Protein AF-A0A6I3KGG5-F1 (afdb_monomer_lite)

pLDDT: mean 84.7, std 6.43, range [49.69, 90.5]

Foldseek 3Di:
DDPVVVLCVVFQCQQWDADPVRWIWGRLPGDPDWIFTDPPVCVVVLSVLSSVLSVCLVVLCCCLVPVVQVVVCVVVVHHDPPVVSVVSVVVSVVVSVVVSVVSSVVSRPPTHTDDDDD

Radius of gyration: 18.19 Å; chains: 1; bounding box: 41×32×57 Å

Sequence (118 aa):
MSVTSIFDALFVNQLFRTNARGETVFYPNGAGARGYLVPAAREASVRSGVRRLALIALVGAIVLAVVLPRTLEAWMGMTIPLGWFIAYALIAFLIAFGAIIYALSRLTEGLAPAPARD

Secondary structure (DSSP, 8-state):
--HHHHHIIIIIGGGEEE-TTS-EEE-TT-TTS--EE--HHHHHHHHHHHHHHHHHHHHHHHIIIIIHHHHHHHHHTSPPPHHHHHHHHHHHHHHHHHHHHHHHHHHHTTPPBPPP--

Structure (mmCIF, N/CA/C/O backbone):
data_AF-A0A6I3KGG5-F1
#
_entry.id   AF-A0A6I3KGG5-F1
#
loop_
_atom_site.group_PDB
_atom_site.id
_atom_site.type_symbol
_atom_site.label_atom_id
_atom_site.label_alt_id
_atom_site.label_comp_id
_atom_site.label_asym_id
_atom_site.label_entity_id
_atom_site.label_seq_id
_atom_site.pdbx_PDB_ins_code
_atom_site.Cartn_x
_atom_site.Cartn_y
_atom_site.Cartn_z
_atom_site.occupancy
_atom_site.B_iso_or_equiv
_atom_site.auth_seq_id
_atom_site.auth_comp_id
_atom_site.auth_asym_id
_atom_site.auth_atom_id
_atom_site.pdbx_PDB_model_num
ATOM 1 N N . MET A 1 1 ? -2.936 -24.293 4.031 1.00 54.69 1 MET A N 1
ATOM 2 C CA . MET A 1 1 ? -2.749 -22.840 4.246 1.00 54.69 1 MET A CA 1
ATOM 3 C C . MET A 1 1 ? -2.831 -22.168 2.879 1.00 54.69 1 MET A C 1
ATOM 5 O O . MET A 1 1 ? -2.105 -22.590 1.992 1.00 54.69 1 MET A O 1
ATOM 9 N N . SER A 1 2 ? -3.770 -21.244 2.654 1.00 79.94 2 SER A N 1
ATOM 10 C CA . SER A 1 2 ? -3.978 -20.621 1.330 1.00 79.94 2 SER A CA 1
ATOM 11 C C . SER A 1 2 ? -3.031 -19.431 1.127 1.00 79.94 2 SER A C 1
ATOM 13 O O . SER A 1 2 ? -2.735 -18.727 2.093 1.00 79.94 2 SER A O 1
ATOM 15 N N . VAL A 1 3 ? -2.610 -19.141 -0.109 1.00 75.38 3 VAL A N 1
ATOM 16 C CA . VAL A 1 3 ? -1.786 -17.959 -0.454 1.00 75.38 3 VAL A CA 1
ATOM 17 C C . VAL A 1 3 ? -2.405 -16.661 0.081 1.00 75.38 3 VAL A C 1
ATOM 19 O O . VAL A 1 3 ? -1.708 -15.815 0.637 1.00 75.38 3 VAL A O 1
ATOM 22 N N . THR A 1 4 ? -3.733 -16.545 0.023 1.00 78.94 4 THR A N 1
ATOM 23 C CA . THR A 1 4 ? -4.488 -15.419 0.594 1.00 78.94 4 THR A CA 1
ATOM 24 C C . THR A 1 4 ? -4.315 -15.283 2.106 1.00 78.94 4 THR A C 1
ATOM 26 O O . THR A 1 4 ? -4.189 -14.167 2.595 1.00 78.94 4 THR A O 1
ATOM 29 N N . SER A 1 5 ? -4.242 -16.392 2.849 1.00 79.56 5 SER A N 1
ATOM 30 C CA . SER A 1 5 ? -4.062 -16.350 4.310 1.00 79.56 5 SER A CA 1
ATOM 31 C C . SER A 1 5 ? -2.671 -15.865 4.726 1.00 79.56 5 SER A C 1
ATOM 33 O O . SER A 1 5 ? -2.545 -15.153 5.718 1.00 79.56 5 SER A O 1
ATOM 35 N N . ILE A 1 6 ? -1.639 -16.194 3.941 1.00 83.31 6 ILE A N 1
ATOM 36 C CA . ILE A 1 6 ? -0.269 -15.713 4.168 1.00 83.31 6 ILE A CA 1
ATOM 37 C C . ILE A 1 6 ? -0.186 -14.223 3.839 1.00 83.31 6 ILE A C 1
ATOM 39 O O . ILE A 1 6 ? 0.339 -13.447 4.631 1.00 83.31 6 ILE A O 1
ATOM 43 N N . PHE A 1 7 ? -0.756 -13.806 2.705 1.00 84.62 7 PHE A N 1
ATOM 44 C CA . PHE A 1 7 ? -0.809 -12.397 2.321 1.00 84.62 7 PHE A CA 1
ATOM 45 C C . PHE A 1 7 ? -1.524 -11.545 3.375 1.00 84.62 7 PHE A C 1
ATOM 47 O O . PHE A 1 7 ? -1.010 -10.514 3.802 1.00 84.62 7 PHE A O 1
ATOM 54 N N . ASP A 1 8 ? -2.686 -11.999 3.844 1.00 84.31 8 ASP A N 1
ATOM 55 C CA . ASP A 1 8 ? -3.417 -11.301 4.895 1.00 84.31 8 ASP A CA 1
ATOM 56 C C . ASP A 1 8 ? -2.606 -11.212 6.181 1.00 84.31 8 ASP A C 1
ATOM 58 O O . ASP A 1 8 ? -2.564 -10.147 6.788 1.00 84.31 8 ASP A O 1
ATOM 62 N N . ALA A 1 9 ? -1.935 -12.292 6.584 1.00 83.19 9 ALA A N 1
ATOM 63 C CA . ALA A 1 9 ? -1.079 -12.286 7.763 1.00 83.19 9 ALA A CA 1
ATOM 64 C C . ALA A 1 9 ? 0.061 -11.261 7.641 1.00 83.19 9 ALA A C 1
ATOM 66 O O . ALA A 1 9 ? 0.290 -10.494 8.575 1.00 83.19 9 ALA A O 1
ATOM 67 N N . LEU A 1 10 ? 0.726 -11.220 6.484 1.00 83.69 10 LEU A N 1
ATOM 68 C CA . LEU A 1 10 ? 1.910 -10.394 6.252 1.00 83.69 10 LEU A CA 1
ATOM 69 C C . LEU A 1 10 ? 1.608 -8.924 5.981 1.00 83.69 10 LEU A C 1
ATOM 71 O O . LEU A 1 10 ? 2.444 -8.095 6.301 1.00 83.69 10 LEU A O 1
ATOM 75 N N . PHE A 1 11 ? 0.467 -8.589 5.376 1.00 81.88 11 PHE A N 1
ATOM 76 C CA . PHE A 1 11 ? 0.207 -7.221 4.908 1.00 81.88 11 PHE A CA 1
ATOM 77 C C . PHE A 1 11 ? -0.990 -6.558 5.578 1.00 81.88 11 PHE A C 1
ATOM 79 O O . PHE A 1 11 ? -0.963 -5.349 5.803 1.00 81.88 11 PHE A O 1
ATOM 86 N N . VAL A 1 12 ? -2.026 -7.326 5.921 1.00 85.25 12 VAL A N 1
ATOM 87 C CA . VAL A 1 12 ? -3.295 -6.784 6.423 1.00 85.25 12 VAL A CA 1
ATOM 88 C C . VAL A 1 12 ? -3.350 -6.888 7.943 1.00 85.25 12 VAL A C 1
ATOM 90 O O . VAL A 1 12 ? -3.421 -5.873 8.627 1.00 85.25 12 VAL A O 1
ATOM 93 N N . ASN A 1 13 ? -3.266 -8.101 8.488 1.00 86.94 13 ASN A N 1
ATOM 94 C CA . ASN A 1 13 ? -3.474 -8.399 9.904 1.00 86.94 13 ASN A CA 1
ATOM 95 C C . ASN A 1 13 ? -2.457 -7.716 10.818 1.00 86.94 13 ASN A C 1
ATOM 97 O O . ASN A 1 13 ? -2.815 -7.353 11.928 1.00 86.94 13 ASN A O 1
ATOM 101 N N . GLN A 1 14 ? -1.235 -7.463 10.350 1.00 85.88 14 GLN A N 1
ATOM 102 C CA . GLN A 1 14 ? -0.233 -6.705 11.107 1.00 85.88 14 GLN A CA 1
ATOM 103 C C . GLN A 1 14 ? -0.663 -5.264 11.446 1.00 85.88 14 GLN A C 1
ATOM 105 O O . GLN A 1 14 ? -0.175 -4.690 12.421 1.00 85.88 14 GLN A O 1
ATOM 110 N N . LEU A 1 15 ? -1.578 -4.683 10.657 1.00 86.50 15 LEU A N 1
ATOM 111 C CA . LEU A 1 15 ? -2.099 -3.330 10.865 1.00 86.50 15 LEU A CA 1
ATOM 112 C C . LEU A 1 15 ? -3.296 -3.304 11.818 1.00 86.50 15 LEU A C 1
ATOM 114 O O . LEU A 1 15 ? -3.707 -2.225 12.237 1.00 86.50 15 LEU A O 1
ATOM 118 N N . PHE A 1 16 ? -3.858 -4.461 12.173 1.00 89.44 16 PHE A N 1
ATOM 119 C CA . PHE A 1 16 ? -4.976 -4.564 13.102 1.00 89.44 16 PHE A CA 1
ATOM 120 C C . PHE A 1 16 ? -4.506 -5.203 14.405 1.00 89.44 16 PHE A C 1
ATOM 122 O O . PHE A 1 16 ? -3.826 -6.226 14.409 1.00 89.44 16 PHE A O 1
ATOM 129 N N . ARG A 1 17 ? -4.890 -4.619 15.535 1.00 87.56 17 ARG A N 1
ATOM 130 C CA . ARG A 1 17 ? -4.700 -5.228 16.853 1.00 87.56 17 ARG A CA 1
ATOM 131 C C . ARG A 1 17 ? -5.976 -5.126 17.654 1.00 87.56 17 ARG A C 1
ATOM 133 O O . ARG A 1 17 ? -6.759 -4.210 17.450 1.00 87.56 17 ARG A O 1
ATOM 140 N N . THR A 1 18 ? -6.141 -6.027 18.602 1.00 87.19 18 THR A N 1
ATOM 141 C CA . THR A 1 18 ? -7.223 -5.944 19.577 1.00 87.19 18 THR A CA 1
ATOM 142 C C . THR A 1 18 ? -6.701 -5.238 20.825 1.00 87.19 18 THR A C 1
ATOM 144 O O . THR A 1 18 ? -5.596 -5.540 21.285 1.00 87.19 18 THR A O 1
ATOM 147 N N . ASN A 1 19 ? -7.446 -4.265 21.348 1.00 84.44 19 ASN A N 1
ATOM 148 C CA . ASN A 1 19 ? -7.107 -3.608 22.611 1.00 84.44 19 ASN A CA 1
ATOM 149 C C . ASN A 1 19 ? -7.553 -4.454 23.824 1.00 84.44 19 ASN A C 1
ATOM 151 O O . ASN A 1 19 ? -8.218 -5.478 23.679 1.00 84.44 19 ASN A O 1
ATOM 155 N N . ALA A 1 20 ? -7.219 -4.006 25.038 1.00 83.12 20 ALA A N 1
ATOM 156 C CA . ALA A 1 20 ? -7.600 -4.688 26.281 1.00 83.12 20 ALA A CA 1
ATOM 157 C C . ALA A 1 20 ? -9.125 -4.773 26.511 1.00 83.12 20 ALA A C 1
ATOM 159 O O . ALA A 1 20 ? -9.580 -5.584 27.311 1.00 83.12 20 ALA A O 1
ATOM 160 N N . ARG A 1 21 ? -9.916 -3.954 25.807 1.00 81.62 21 ARG A N 1
ATOM 161 C CA . ARG A 1 21 ? -11.386 -3.944 25.857 1.00 81.62 21 ARG A CA 1
ATOM 162 C C . ARG A 1 21 ? -12.023 -4.856 24.801 1.00 81.62 21 ARG A C 1
ATOM 164 O O . ARG A 1 21 ? -13.243 -4.906 24.709 1.00 81.62 21 ARG A O 1
ATOM 171 N N . GLY A 1 22 ? -11.219 -5.570 24.010 1.00 83.50 22 GLY A N 1
ATOM 172 C CA . GLY A 1 22 ? -11.705 -6.437 22.935 1.00 83.50 22 GLY A CA 1
ATOM 173 C C . GLY A 1 22 ? -12.043 -5.706 21.630 1.00 83.50 22 GLY A C 1
ATOM 174 O O . GLY A 1 22 ? -12.597 -6.319 20.724 1.00 83.50 22 GLY A O 1
ATOM 175 N N . GLU A 1 23 ? -11.714 -4.419 21.501 1.00 87.25 23 GLU A N 1
ATOM 176 C CA . GLU A 1 23 ? -12.029 -3.607 20.321 1.00 87.25 23 GLU A CA 1
ATOM 177 C C . GLU A 1 23 ? -10.899 -3.666 19.283 1.00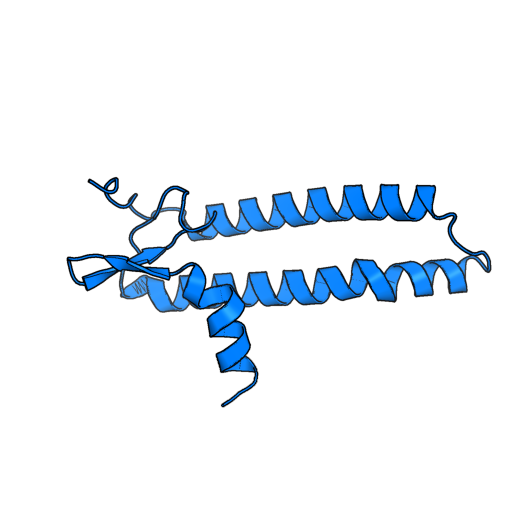 87.25 23 GLU A C 1
ATOM 179 O O . GLU A 1 23 ? -9.710 -3.646 19.623 1.00 87.25 23 GLU A O 1
ATOM 184 N N . THR A 1 24 ? -11.271 -3.687 18.002 1.00 89.94 24 THR A N 1
ATOM 185 C CA . THR A 1 24 ? -10.329 -3.666 16.878 1.00 89.94 24 THR A CA 1
ATOM 186 C C . THR A 1 24 ? -9.744 -2.263 16.682 1.00 89.94 24 THR A C 1
ATOM 188 O O . THR A 1 24 ? -10.459 -1.294 16.424 1.00 89.94 24 THR A O 1
ATOM 191 N N . VAL A 1 25 ? -8.418 -2.160 16.738 1.00 89.44 25 VAL A N 1
ATOM 192 C CA . VAL A 1 25 ? -7.634 -0.951 16.476 1.00 89.44 25 VAL A CA 1
ATOM 193 C C . VAL A 1 25 ? -6.856 -1.120 15.177 1.00 89.44 25 VAL A C 1
ATOM 195 O O . VAL A 1 25 ? -6.088 -2.069 15.021 1.00 89.44 25 VAL A O 1
ATOM 198 N N . PHE A 1 26 ? -7.023 -0.177 14.258 1.00 90.06 26 PHE A N 1
ATOM 199 C CA . PHE A 1 26 ? -6.298 -0.099 12.996 1.00 90.06 26 PHE A CA 1
ATOM 200 C C . PHE A 1 26 ? -5.168 0.932 13.066 1.00 90.06 26 PHE A C 1
ATOM 202 O O . PHE A 1 26 ? -5.384 2.080 13.449 1.00 90.06 26 PHE A O 1
ATOM 209 N N . TYR A 1 27 ? -3.967 0.526 12.666 1.00 89.25 27 TYR A N 1
ATOM 210 C CA . TYR A 1 27 ? -2.749 1.331 12.652 1.00 89.25 27 TYR A CA 1
ATOM 211 C C . TYR A 1 27 ? -2.291 1.560 11.203 1.00 89.25 27 TYR A C 1
ATOM 213 O O . TYR A 1 27 ? -1.441 0.813 10.713 1.00 89.25 27 TYR A O 1
ATOM 221 N N . PRO A 1 28 ? -2.823 2.574 10.494 1.00 83.75 28 PRO A N 1
ATOM 222 C CA . PRO A 1 28 ? -2.543 2.787 9.068 1.00 83.75 28 PRO A CA 1
ATOM 223 C C . PRO A 1 28 ? -1.054 2.999 8.773 1.00 83.75 28 PRO A C 1
ATOM 225 O O . PRO A 1 28 ? -0.554 2.524 7.762 1.00 83.75 28 PRO A O 1
ATOM 228 N N . ASN A 1 29 ? -0.336 3.663 9.682 1.00 82.94 29 ASN A N 1
ATOM 229 C CA . ASN A 1 29 ? 1.079 4.009 9.522 1.00 82.94 29 ASN A CA 1
ATOM 230 C C . ASN A 1 29 ? 2.002 3.113 10.374 1.00 82.94 29 ASN A C 1
ATOM 232 O O . ASN A 1 29 ? 3.118 3.503 10.711 1.00 82.94 29 ASN A O 1
ATOM 236 N N . GLY A 1 30 ? 1.531 1.922 10.758 1.00 78.12 30 GLY A N 1
ATOM 237 C CA . GLY A 1 30 ? 2.291 0.958 11.555 1.00 78.12 30 GLY A CA 1
ATOM 238 C C . GLY A 1 30 ? 2.128 1.106 13.073 1.00 78.12 30 GLY A C 1
ATOM 239 O O . GLY A 1 30 ? 1.546 2.058 13.587 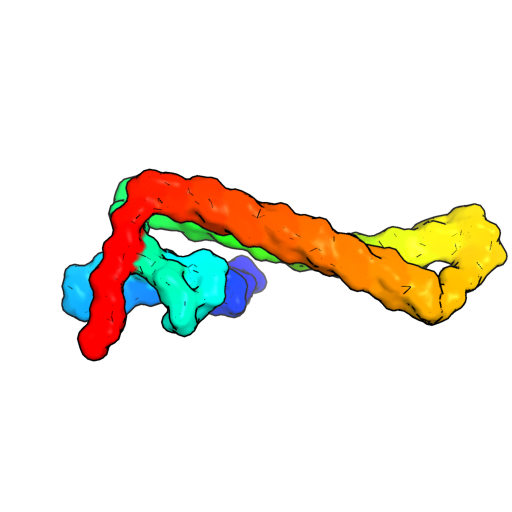1.00 78.12 30 GLY A O 1
ATOM 240 N N . ALA A 1 31 ? 2.649 0.122 13.812 1.00 69.06 31 ALA A N 1
ATOM 241 C CA . ALA A 1 31 ? 2.346 -0.098 15.233 1.00 69.06 31 ALA A CA 1
ATOM 242 C C . ALA A 1 31 ? 2.842 0.990 16.209 1.00 69.06 31 ALA A C 1
ATOM 244 O O . ALA A 1 31 ? 2.429 0.983 17.373 1.00 69.06 31 ALA A O 1
ATOM 245 N N . GLY A 1 32 ? 3.741 1.872 15.759 1.00 69.06 32 GLY A N 1
ATOM 246 C CA . GLY A 1 32 ? 4.228 3.035 16.513 1.00 69.06 32 GLY A CA 1
ATOM 247 C C . GLY A 1 32 ? 3.475 4.333 16.206 1.00 69.06 32 GLY A C 1
ATOM 248 O O . GLY A 1 32 ? 3.732 5.349 16.842 1.00 69.06 32 GLY A O 1
ATOM 249 N N . ALA A 1 33 ? 2.560 4.316 15.237 1.00 77.00 33 ALA A N 1
ATOM 250 C CA . ALA A 1 33 ? 1.784 5.481 14.842 1.00 77.00 33 ALA A CA 1
ATOM 251 C C . ALA A 1 33 ? 0.409 5.520 15.529 1.00 77.00 33 ALA A C 1
ATOM 253 O O . ALA A 1 33 ? 0.022 4.617 16.274 1.00 77.00 33 ALA A O 1
ATOM 254 N N . ARG A 1 34 ? -0.353 6.585 15.258 1.00 82.94 34 ARG A N 1
ATOM 255 C CA . ARG A 1 34 ? -1.713 6.761 15.777 1.00 82.94 34 ARG A CA 1
ATOM 256 C C . ARG A 1 34 ? -2.621 5.616 15.314 1.00 82.94 34 ARG A C 1
ATOM 258 O O . ARG A 1 34 ? -2.748 5.367 14.116 1.00 82.94 34 ARG A O 1
ATOM 265 N N . GLY A 1 35 ? -3.244 4.941 16.277 1.00 86.38 35 GLY A N 1
ATOM 266 C CA . GLY A 1 35 ? -4.270 3.931 16.032 1.00 86.38 35 GLY A CA 1
ATOM 267 C C . GLY A 1 35 ? -5.665 4.548 15.948 1.00 86.38 35 GLY A C 1
ATOM 268 O O . GLY A 1 35 ? -5.925 5.605 16.528 1.00 86.38 35 GLY A O 1
ATOM 269 N N . TYR A 1 36 ? -6.568 3.865 15.257 1.00 88.25 36 TYR A N 1
ATOM 270 C CA . TYR A 1 36 ? -7.963 4.253 15.077 1.00 88.25 36 TYR A CA 1
ATOM 271 C C . TYR A 1 36 ? -8.874 3.094 15.464 1.00 88.25 36 TYR A C 1
ATOM 273 O O . TYR A 1 36 ? -8.636 1.957 15.062 1.00 88.25 36 TYR A O 1
ATOM 281 N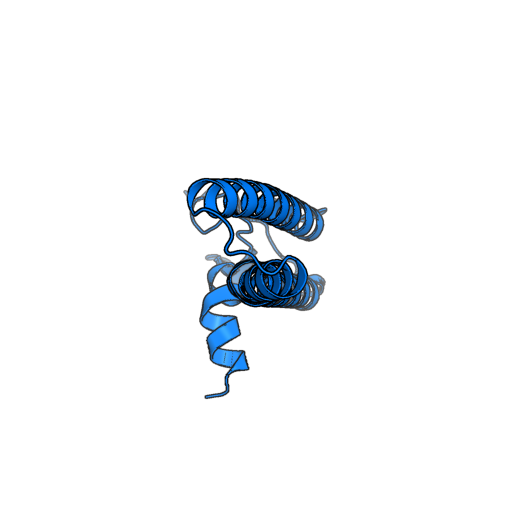 N . LEU A 1 37 ? -9.917 3.374 16.237 1.00 89.88 37 LEU A N 1
ATOM 282 C CA . LEU A 1 37 ? -10.924 2.382 16.594 1.00 89.88 37 LEU A CA 1
ATOM 283 C C . LEU A 1 37 ? -11.784 2.075 15.372 1.00 89.88 37 LEU A C 1
ATOM 285 O O . LEU A 1 37 ? -12.316 2.982 14.729 1.00 89.88 37 LEU A O 1
ATOM 289 N N . VAL A 1 38 ? -11.922 0.790 15.061 1.00 88.75 38 VAL A N 1
ATOM 290 C CA . VAL A 1 38 ? -12.726 0.312 13.940 1.00 88.75 38 VAL A CA 1
ATOM 291 C C . VAL A 1 38 ? -14.015 -0.298 14.489 1.00 88.75 38 VAL A C 1
ATOM 293 O O . VAL A 1 38 ? -13.964 -1.357 15.111 1.00 88.75 38 VAL A O 1
ATOM 296 N N . PRO A 1 39 ? -15.184 0.326 14.254 1.00 87.75 39 PRO A N 1
ATOM 297 C CA . PRO A 1 39 ? -16.463 -0.278 14.609 1.00 87.75 39 PRO A CA 1
ATOM 298 C C . PRO A 1 39 ? -16.653 -1.608 13.875 1.00 87.75 39 PRO A C 1
ATOM 300 O O . PRO A 1 39 ? -16.337 -1.699 12.685 1.00 87.75 39 PRO A O 1
ATOM 303 N N . ALA A 1 40 ? -17.257 -2.602 14.533 1.00 86.31 40 ALA A N 1
ATOM 304 C CA . ALA A 1 40 ? -17.508 -3.924 13.943 1.00 86.31 40 ALA A CA 1
ATOM 305 C C . ALA A 1 40 ? -18.240 -3.844 12.586 1.00 86.31 40 ALA A C 1
ATOM 307 O O . ALA A 1 40 ? -17.908 -4.566 11.649 1.00 86.31 40 ALA A O 1
ATOM 308 N N . ALA A 1 41 ? -19.164 -2.885 12.437 1.00 86.94 41 ALA A N 1
ATOM 309 C CA . ALA A 1 41 ? -19.888 -2.633 11.188 1.00 86.94 41 ALA A CA 1
ATOM 310 C C . ALA A 1 41 ? -18.987 -2.201 10.011 1.00 86.94 41 ALA A C 1
ATOM 312 O O . ALA A 1 41 ? -19.337 -2.427 8.855 1.00 86.94 41 ALA A O 1
ATOM 313 N N . ARG A 1 42 ? -17.829 -1.577 10.277 1.00 85.69 42 ARG A N 1
ATOM 314 C CA . ARG A 1 42 ? -16.881 -1.114 9.246 1.00 85.69 42 ARG A CA 1
ATOM 315 C C . ARG A 1 42 ? -15.663 -2.022 9.090 1.00 85.69 42 ARG A C 1
ATOM 317 O O . ARG A 1 42 ? -14.950 -1.876 8.099 1.00 85.69 42 ARG A O 1
ATOM 324 N N . GLU A 1 43 ? -15.426 -2.967 10.000 1.00 87.38 43 GLU A N 1
ATOM 325 C CA . GLU A 1 43 ? -14.196 -3.769 10.022 1.00 87.38 43 GLU A CA 1
ATOM 326 C C . GLU A 1 43 ? -13.934 -4.504 8.703 1.00 87.38 43 GLU A C 1
ATOM 328 O O . GLU A 1 43 ? -12.849 -4.378 8.128 1.00 87.38 43 GLU A O 1
ATOM 333 N N . ALA A 1 44 ? -14.939 -5.200 8.166 1.00 87.25 44 ALA A N 1
ATOM 334 C CA . ALA A 1 44 ? -14.810 -5.913 6.896 1.00 87.25 44 ALA A CA 1
ATOM 335 C C . ALA A 1 44 ? -14.479 -4.967 5.725 1.00 87.25 44 ALA A C 1
ATOM 337 O O . ALA A 1 44 ? -13.655 -5.298 4.869 1.00 87.25 44 ALA A O 1
ATOM 338 N N . SER A 1 45 ? -15.072 -3.768 5.709 1.00 87.94 45 SER A N 1
ATOM 339 C CA . SER A 1 45 ? -14.813 -2.756 4.680 1.00 87.94 45 SER A CA 1
ATOM 340 C C . SER A 1 45 ? -13.389 -2.213 4.768 1.00 87.94 45 SER A C 1
ATOM 342 O O . SER A 1 45 ? -12.717 -2.104 3.743 1.00 87.94 45 SER A O 1
ATOM 344 N N . VAL A 1 46 ? -12.913 -1.886 5.974 1.00 87.44 46 VAL A N 1
ATOM 345 C CA . VAL A 1 46 ? -11.555 -1.359 6.178 1.00 87.44 46 VAL A CA 1
ATOM 346 C C . VAL A 1 46 ? -10.524 -2.429 5.819 1.00 87.44 46 VAL A C 1
ATOM 348 O O . VAL A 1 46 ? -9.616 -2.157 5.037 1.00 87.44 46 VAL A O 1
ATOM 351 N N . ARG A 1 47 ? -10.702 -3.676 6.278 1.00 89.12 47 ARG A N 1
ATOM 352 C CA . ARG A 1 47 ? -9.821 -4.804 5.922 1.00 89.12 47 ARG A CA 1
ATOM 353 C C . ARG A 1 47 ? -9.787 -5.074 4.417 1.00 89.12 47 ARG A C 1
ATOM 355 O O . ARG A 1 47 ? -8.709 -5.255 3.856 1.00 89.12 47 ARG A O 1
ATOM 362 N N . SER A 1 48 ? -10.942 -5.070 3.750 1.00 88.44 48 SER A N 1
ATOM 363 C CA . SER A 1 48 ? -11.029 -5.240 2.292 1.00 88.44 48 SER A CA 1
ATOM 364 C C . SER A 1 48 ? -10.323 -4.105 1.542 1.00 88.44 48 SER A C 1
ATOM 366 O O . SER A 1 48 ? -9.578 -4.359 0.594 1.00 88.44 48 SER A O 1
ATOM 368 N N . GLY A 1 49 ? -10.488 -2.861 2.005 1.00 88.06 49 GLY A N 1
ATOM 369 C CA . GLY A 1 49 ? -9.787 -1.692 1.472 1.00 88.06 49 GLY A CA 1
ATOM 370 C C . GLY A 1 49 ? -8.269 -1.817 1.597 1.00 88.06 49 GLY A C 1
ATOM 371 O O . GLY A 1 49 ? -7.560 -1.674 0.603 1.00 88.06 49 GLY A O 1
ATOM 372 N N . VAL A 1 50 ? -7.775 -2.181 2.784 1.00 89.50 50 VAL A N 1
ATOM 373 C CA . VAL A 1 50 ? -6.345 -2.430 3.032 1.00 89.50 50 VAL A CA 1
ATOM 374 C C . VAL A 1 50 ? -5.821 -3.563 2.146 1.00 89.50 50 VAL A C 1
ATOM 376 O O . VAL A 1 50 ? -4.767 -3.416 1.532 1.00 89.50 50 VAL A O 1
ATOM 379 N N . ARG A 1 51 ? -6.567 -4.668 2.006 1.00 89.88 51 ARG A N 1
ATOM 380 C CA . ARG A 1 51 ? -6.175 -5.786 1.132 1.00 89.88 51 ARG A CA 1
ATOM 381 C C . ARG A 1 51 ? -6.044 -5.341 -0.325 1.00 89.88 51 ARG A C 1
ATOM 383 O O . ARG A 1 51 ? -5.060 -5.677 -0.977 1.00 89.88 51 ARG A O 1
ATOM 390 N N . ARG A 1 52 ? -7.014 -4.576 -0.838 1.00 88.75 52 ARG A N 1
ATOM 391 C CA . ARG A 1 52 ? -6.961 -4.025 -2.203 1.00 88.75 52 ARG A CA 1
ATOM 392 C C . ARG A 1 52 ? -5.755 -3.111 -2.385 1.00 88.75 52 ARG A C 1
ATOM 394 O O . ARG A 1 52 ? -5.058 -3.252 -3.382 1.00 88.75 52 ARG A O 1
ATOM 401 N N . LEU A 1 53 ? -5.481 -2.229 -1.423 1.00 88.94 53 LEU A N 1
ATOM 402 C CA . LEU A 1 53 ? -4.313 -1.349 -1.472 1.00 88.94 53 LEU A CA 1
ATOM 403 C C . LEU A 1 53 ? -3.005 -2.134 -1.488 1.00 88.94 53 LEU A C 1
ATOM 405 O O . LEU A 1 53 ? -2.151 -1.857 -2.321 1.00 88.94 53 LEU A O 1
ATOM 409 N N . ALA A 1 54 ? -2.869 -3.144 -0.631 1.00 87.50 54 ALA A N 1
ATOM 410 C CA . ALA A 1 54 ? -1.681 -3.985 -0.594 1.00 87.50 54 ALA A CA 1
ATOM 411 C C . ALA A 1 54 ? -1.483 -4.762 -1.910 1.00 87.50 54 ALA A C 1
ATOM 413 O O . ALA A 1 54 ? -0.362 -4.856 -2.403 1.00 87.50 54 ALA A O 1
ATOM 414 N N . LEU A 1 55 ? -2.561 -5.272 -2.519 1.00 88.75 55 LEU A N 1
ATOM 415 C CA . LEU A 1 55 ? -2.493 -5.943 -3.823 1.00 88.75 55 LEU A CA 1
ATOM 416 C C . LEU A 1 55 ? -2.098 -4.976 -4.944 1.00 88.75 55 LEU A C 1
ATOM 418 O O . LEU A 1 55 ? -1.224 -5.301 -5.742 1.00 88.75 55 LEU A O 1
ATOM 422 N N . ILE A 1 56 ? -2.703 -3.787 -4.990 1.00 88.88 56 ILE A N 1
ATOM 423 C CA . ILE A 1 56 ? -2.367 -2.754 -5.980 1.00 88.88 56 ILE A CA 1
ATOM 424 C C . ILE A 1 56 ? -0.913 -2.312 -5.813 1.00 88.88 56 ILE A C 1
ATOM 426 O O . ILE A 1 56 ? -0.204 -2.196 -6.806 1.00 88.88 56 ILE A O 1
ATOM 430 N N . ALA A 1 57 ? -0.451 -2.113 -4.578 1.00 86.75 57 ALA A N 1
ATOM 431 C CA . ALA A 1 57 ? 0.930 -1.745 -4.294 1.00 86.75 57 ALA A CA 1
ATOM 432 C C . ALA A 1 57 ? 1.910 -2.844 -4.731 1.00 86.75 57 ALA A C 1
ATOM 434 O O . ALA A 1 57 ? 2.915 -2.542 -5.368 1.00 86.75 57 ALA A O 1
ATOM 435 N N . LEU A 1 58 ? 1.599 -4.115 -4.453 1.00 88.50 58 LEU A N 1
ATOM 436 C CA . LEU A 1 58 ? 2.424 -5.250 -4.869 1.00 88.50 58 LEU A CA 1
ATOM 437 C C . LEU A 1 58 ? 2.507 -5.361 -6.397 1.00 88.50 58 LEU A C 1
ATOM 439 O O . LEU A 1 58 ? 3.600 -5.450 -6.953 1.00 88.50 58 LEU A O 1
ATOM 443 N N . VAL A 1 59 ? 1.360 -5.326 -7.080 1.00 89.12 59 VAL A N 1
ATOM 444 C CA . VAL A 1 59 ? 1.306 -5.373 -8.548 1.00 89.12 59 VAL A CA 1
ATOM 445 C C . VAL A 1 59 ? 2.019 -4.161 -9.145 1.00 89.12 59 VAL A C 1
ATOM 447 O O . VAL A 1 59 ? 2.838 -4.317 -10.047 1.00 89.12 59 VAL A O 1
ATOM 450 N N . GLY A 1 60 ? 1.769 -2.965 -8.609 1.00 86.94 60 GLY A N 1
ATOM 451 C CA . GLY A 1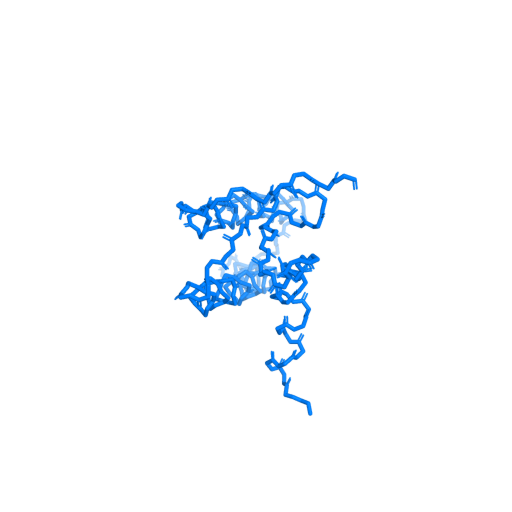 60 ? 2.414 -1.727 -9.034 1.00 86.94 60 GLY A CA 1
ATOM 452 C C . GLY A 1 60 ? 3.933 -1.780 -8.887 1.00 86.94 60 GLY A C 1
ATOM 453 O O . GLY A 1 60 ? 4.642 -1.405 -9.816 1.00 86.94 60 GLY A O 1
ATOM 454 N N . ALA A 1 61 ? 4.441 -2.318 -7.776 1.00 86.12 61 ALA A N 1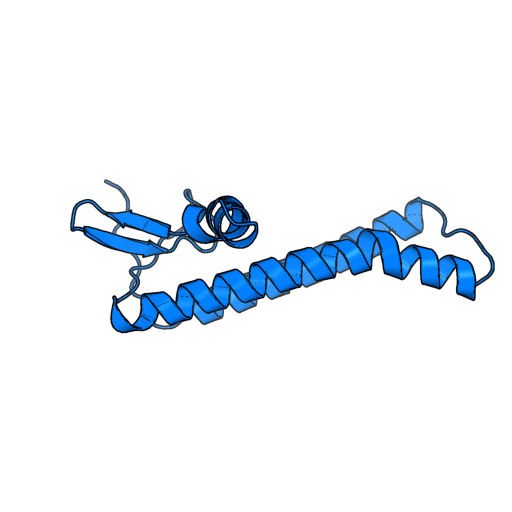
ATOM 455 C CA . ALA A 1 61 ? 5.874 -2.495 -7.559 1.00 86.12 61 ALA A CA 1
ATOM 456 C C . ALA A 1 61 ? 6.501 -3.438 -8.597 1.00 86.12 61 ALA A C 1
ATOM 458 O O . ALA A 1 61 ? 7.543 -3.113 -9.159 1.00 86.12 61 ALA A O 1
ATOM 459 N N . ILE A 1 62 ? 5.855 -4.568 -8.906 1.00 87.38 62 ILE A N 1
ATOM 460 C CA . ILE A 1 62 ? 6.338 -5.510 -9.932 1.00 87.38 62 ILE A CA 1
ATOM 461 C C . ILE A 1 62 ? 6.342 -4.850 -11.315 1.00 87.38 62 ILE A C 1
ATOM 463 O O . ILE A 1 62 ? 7.322 -4.956 -12.057 1.00 87.38 62 ILE A O 1
ATOM 467 N N . VAL A 1 63 ? 5.260 -4.147 -11.662 1.00 88.00 63 VAL A N 1
ATOM 468 C CA . VAL A 1 63 ? 5.146 -3.449 -12.946 1.00 88.00 63 VAL A CA 1
ATOM 469 C C . VAL A 1 63 ? 6.238 -2.391 -13.079 1.00 88.00 63 VAL A C 1
ATOM 471 O O . VAL A 1 63 ? 6.920 -2.361 -14.098 1.00 88.00 63 VAL A O 1
ATOM 474 N N . LEU A 1 64 ? 6.458 -1.570 -12.054 1.00 85.00 64 LEU A N 1
ATOM 475 C CA . LEU A 1 64 ? 7.457 -0.500 -12.082 1.00 85.00 64 LEU A CA 1
ATOM 476 C C . LEU A 1 64 ? 8.900 -1.016 -12.058 1.00 85.00 64 LEU A C 1
ATOM 478 O O . LEU A 1 64 ? 9.754 -0.441 -12.725 1.00 85.00 64 LEU A O 1
ATOM 482 N N . ALA A 1 65 ? 9.185 -2.080 -11.306 1.00 82.88 65 ALA A N 1
ATOM 483 C CA . ALA A 1 65 ? 10.547 -2.585 -11.142 1.00 82.88 65 ALA A CA 1
ATOM 484 C C . ALA A 1 65 ? 10.996 -3.514 -12.278 1.00 82.88 65 ALA A C 1
ATOM 486 O O . ALA A 1 65 ? 12.191 -3.606 -12.548 1.00 82.88 65 ALA A O 1
ATOM 487 N N . VAL A 1 66 ? 10.063 -4.223 -12.925 1.00 85.25 66 VAL A N 1
ATOM 488 C CA . VAL A 1 66 ? 10.398 -5.289 -13.884 1.00 85.25 66 VAL A CA 1
ATOM 489 C C . VAL A 1 66 ? 9.785 -5.040 -15.251 1.00 85.25 66 VAL A C 1
ATOM 491 O O . VAL A 1 66 ? 10.505 -5.029 -16.247 1.00 85.25 66 VAL A O 1
ATOM 494 N N . VAL A 1 67 ? 8.467 -4.849 -15.318 1.00 86.50 67 VAL A N 1
ATOM 495 C CA . VAL A 1 67 ? 7.754 -4.810 -16.604 1.00 86.50 67 VAL A CA 1
ATOM 496 C C . VAL A 1 67 ? 8.084 -3.529 -17.363 1.00 86.50 67 VAL A C 1
ATOM 498 O O . VAL A 1 67 ? 8.585 -3.596 -18.481 1.00 86.50 67 VAL A O 1
ATOM 501 N N . LEU A 1 68 ? 7.860 -2.375 -16.734 1.00 85.62 68 LEU A N 1
ATOM 502 C CA . LEU A 1 68 ? 8.011 -1.062 -17.349 1.00 85.62 68 LEU A CA 1
ATOM 503 C C . LEU A 1 68 ? 9.441 -0.805 -17.865 1.00 85.62 68 LEU A C 1
ATOM 505 O O . LEU A 1 68 ? 9.570 -0.433 -19.034 1.00 85.62 68 LEU A O 1
ATOM 509 N N . PRO A 1 69 ? 10.515 -1.065 -17.090 1.00 83.88 69 PRO A N 1
ATOM 510 C CA . PRO A 1 69 ? 11.884 -0.864 -17.563 1.00 83.88 69 PRO A CA 1
ATOM 511 C C . PRO A 1 69 ? 12.199 -1.748 -18.769 1.00 83.88 69 PRO A C 1
ATOM 513 O O . PRO A 1 69 ? 12.668 -1.247 -19.784 1.00 83.88 69 PRO A O 1
ATOM 516 N N . ARG A 1 70 ? 11.845 -3.041 -18.711 1.00 85.31 70 ARG A N 1
ATOM 517 C CA . ARG A 1 70 ? 12.083 -3.987 -19.813 1.00 85.31 70 ARG A CA 1
ATOM 518 C C . ARG A 1 70 ? 11.329 -3.594 -21.079 1.00 85.31 70 ARG A C 1
ATOM 520 O O . ARG A 1 70 ? 11.881 -3.700 -22.170 1.00 85.31 70 ARG A O 1
ATOM 527 N N . THR A 1 71 ? 10.084 -3.135 -20.950 1.00 86.50 71 THR A N 1
ATOM 528 C CA . THR A 1 71 ? 9.301 -2.673 -22.103 1.00 86.50 71 THR A CA 1
ATOM 529 C C . THR A 1 71 ? 9.861 -1.391 -22.710 1.00 86.50 71 THR A C 1
ATOM 531 O O . THR A 1 71 ? 9.884 -1.271 -23.931 1.00 86.50 71 THR A O 1
ATOM 534 N N . LEU A 1 72 ? 10.346 -0.457 -21.886 1.00 85.50 72 LEU A N 1
ATOM 535 C CA . LEU A 1 72 ? 10.947 0.788 -22.365 1.00 85.50 72 LEU A CA 1
ATOM 536 C C . LEU A 1 72 ? 12.278 0.532 -23.069 1.00 85.50 72 LEU A C 1
ATOM 538 O O . LEU A 1 72 ? 12.488 1.049 -24.160 1.00 85.50 72 LEU A O 1
ATOM 542 N N . GLU A 1 73 ? 13.137 -0.310 -22.497 1.00 87.62 73 GLU A N 1
ATOM 543 C CA . GLU A 1 73 ? 14.401 -0.704 -23.126 1.00 87.62 73 GLU A CA 1
ATOM 544 C C . GLU A 1 73 ? 14.173 -1.401 -24.471 1.00 87.62 73 GLU A C 1
ATOM 546 O O . GLU A 1 73 ? 14.823 -1.067 -25.462 1.00 87.62 73 GLU A O 1
ATOM 551 N N . ALA A 1 74 ? 13.209 -2.327 -24.528 1.00 87.00 74 ALA A N 1
ATOM 552 C CA . ALA A 1 74 ? 12.849 -3.022 -25.761 1.00 87.00 74 ALA A CA 1
ATOM 553 C C . ALA A 1 74 ? 12.283 -2.072 -26.827 1.00 87.00 74 ALA A C 1
ATOM 555 O O . ALA A 1 74 ? 12.581 -2.233 -28.008 1.00 87.00 74 ALA A O 1
ATOM 556 N N . TRP A 1 75 ? 11.484 -1.080 -26.423 1.00 88.19 75 TRP A N 1
ATOM 557 C CA . TRP A 1 75 ? 10.894 -0.103 -27.338 1.00 88.19 75 TRP A CA 1
ATOM 558 C C . TRP A 1 75 ? 11.916 0.918 -27.853 1.00 88.19 75 TRP A C 1
ATOM 560 O O . TRP A 1 75 ? 11.916 1.243 -29.037 1.00 88.19 75 TRP A O 1
ATOM 570 N N . MET A 1 76 ? 12.807 1.402 -26.986 1.00 86.25 76 MET A N 1
ATOM 571 C CA . MET A 1 76 ? 13.833 2.380 -27.359 1.00 86.25 76 MET A CA 1
ATOM 572 C C . MET A 1 76 ? 15.031 1.747 -28.080 1.00 86.25 76 MET A C 1
ATOM 574 O O . MET A 1 76 ? 15.837 2.468 -28.663 1.00 86.25 76 MET A O 1
ATOM 578 N N . GLY A 1 77 ? 15.183 0.420 -28.021 1.00 86.81 77 GLY A N 1
ATOM 579 C CA . GLY A 1 77 ? 16.345 -0.282 -28.572 1.00 86.81 77 GLY A CA 1
ATOM 580 C C . GLY A 1 77 ? 17.657 0.049 -27.849 1.00 86.81 77 GLY A C 1
ATOM 581 O O . GLY A 1 77 ? 18.734 -0.180 -28.395 1.00 86.81 77 GLY A O 1
ATOM 582 N N . MET A 1 78 ? 17.581 0.602 -26.635 1.00 85.62 78 MET A N 1
ATOM 583 C CA . MET A 1 78 ? 18.733 1.004 -25.828 1.00 85.62 78 MET A CA 1
ATOM 584 C C . MET A 1 78 ? 18.493 0.704 -24.349 1.00 85.62 78 MET A C 1
ATOM 586 O O . MET A 1 78 ? 17.381 0.848 -23.843 1.00 85.62 78 MET A O 1
ATOM 590 N N . THR A 1 79 ? 19.553 0.302 -23.649 1.00 85.00 79 THR A N 1
ATOM 591 C CA . THR A 1 79 ? 19.519 0.049 -22.204 1.00 85.00 79 THR A CA 1
ATOM 592 C C . THR A 1 79 ? 19.423 1.367 -21.443 1.00 85.00 79 THR A C 1
ATOM 594 O O . THR A 1 79 ? 20.144 2.321 -21.752 1.00 85.00 79 THR A O 1
ATOM 597 N N . ILE A 1 80 ? 18.561 1.430 -20.428 1.00 82.06 80 ILE A N 1
ATOM 598 C CA . ILE A 1 80 ? 18.431 2.630 -19.603 1.00 82.06 80 ILE A CA 1
ATOM 599 C C . ILE A 1 80 ? 19.673 2.722 -18.704 1.00 82.06 80 ILE A C 1
ATOM 601 O O . ILE A 1 80 ? 19.966 1.777 -17.966 1.00 82.06 80 ILE A O 1
ATOM 605 N N . PRO A 1 81 ? 20.417 3.845 -18.706 1.00 88.81 81 PRO A N 1
ATOM 606 C CA . PRO A 1 81 ? 21.533 4.014 -17.786 1.00 88.81 81 PRO A CA 1
ATOM 607 C C . PRO A 1 81 ? 21.061 3.915 -16.332 1.00 88.81 81 PRO A C 1
ATOM 609 O O . PRO A 1 81 ? 20.043 4.503 -15.961 1.00 88.81 81 PRO A O 1
ATOM 612 N N . LEU A 1 82 ? 21.837 3.232 -15.486 1.00 83.69 82 LEU A N 1
ATOM 613 C CA . LEU A 1 82 ? 21.450 2.927 -14.103 1.00 83.69 82 LEU A CA 1
ATOM 614 C C . LEU A 1 82 ? 21.030 4.172 -13.299 1.00 83.69 82 LEU A C 1
ATOM 616 O O . LEU A 1 82 ? 20.064 4.118 -12.543 1.00 83.69 82 LEU A O 1
ATOM 620 N N . GLY A 1 83 ? 21.709 5.308 -13.492 1.00 85.12 83 GLY A N 1
ATOM 621 C CA . GLY A 1 83 ? 21.368 6.563 -12.812 1.00 85.12 83 GLY A CA 1
ATOM 622 C C . GLY A 1 83 ? 19.963 7.077 -13.150 1.00 85.12 83 GLY A C 1
ATOM 623 O O . GLY A 1 83 ? 19.234 7.503 -12.256 1.00 85.12 83 GLY A O 1
ATOM 624 N N . TRP A 1 84 ? 19.548 6.970 -14.416 1.00 85.69 84 TRP A N 1
ATOM 625 C CA . TRP A 1 84 ? 18.200 7.347 -1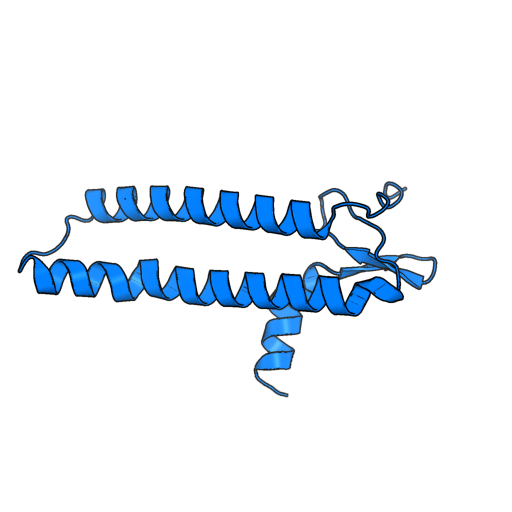4.848 1.00 85.69 84 TRP A CA 1
ATOM 626 C C . TRP A 1 84 ? 17.151 6.379 -14.314 1.00 85.69 84 TRP A C 1
ATOM 628 O O . TRP A 1 84 ? 16.120 6.817 -13.811 1.00 85.69 84 TRP A O 1
ATOM 638 N N . PHE A 1 85 ? 17.438 5.076 -14.347 1.00 85.25 85 PHE A N 1
ATOM 639 C CA . PHE A 1 85 ? 16.561 4.069 -13.753 1.00 85.25 85 PHE A CA 1
ATOM 640 C C . PHE A 1 85 ? 16.290 4.360 -12.270 1.00 85.25 85 PHE A C 1
ATOM 642 O O . PHE A 1 85 ? 15.133 4.395 -11.853 1.00 85.25 85 PHE A O 1
ATOM 649 N N . ILE A 1 86 ? 17.339 4.644 -11.489 1.00 87.69 86 ILE A N 1
ATOM 650 C CA . ILE A 1 86 ? 17.208 4.979 -10.064 1.00 87.69 86 ILE A CA 1
ATOM 651 C C . ILE A 1 86 ? 16.367 6.247 -9.876 1.00 87.69 86 ILE A C 1
ATOM 653 O O . ILE A 1 86 ? 15.483 6.264 -9.020 1.00 87.69 86 ILE A O 1
ATOM 657 N N . ALA A 1 87 ? 16.594 7.290 -10.681 1.00 88.00 87 ALA A N 1
ATOM 658 C CA . ALA A 1 87 ? 15.827 8.531 -10.594 1.00 88.00 87 ALA A CA 1
ATOM 659 C C . ALA A 1 87 ? 14.326 8.303 -10.854 1.00 88.00 87 ALA A C 1
ATOM 661 O O . ALA A 1 87 ? 13.489 8.734 -10.058 1.00 88.00 87 ALA A O 1
ATOM 662 N N . TYR A 1 88 ? 13.975 7.573 -11.918 1.00 84.44 88 TYR A N 1
ATOM 663 C CA . TYR A 1 88 ? 12.579 7.243 -12.218 1.00 84.44 88 TYR A CA 1
ATOM 664 C C . TYR A 1 88 ? 11.952 6.350 -11.145 1.00 84.44 88 TYR A C 1
ATOM 666 O O . TYR A 1 88 ? 10.814 6.591 -10.739 1.00 84.44 88 TYR A O 1
ATOM 674 N N . ALA A 1 89 ? 12.695 5.361 -10.640 1.00 86.25 89 ALA A N 1
ATOM 675 C CA . ALA A 1 89 ? 12.235 4.490 -9.565 1.00 86.25 89 ALA A CA 1
ATOM 676 C C . ALA A 1 89 ? 11.953 5.276 -8.275 1.00 86.25 89 ALA A C 1
ATOM 678 O O . ALA A 1 89 ? 10.932 5.041 -7.631 1.00 86.25 89 ALA A O 1
ATOM 679 N N . LEU A 1 90 ? 12.804 6.248 -7.927 1.00 88.69 90 LEU A N 1
ATOM 680 C CA . LEU A 1 90 ? 12.610 7.108 -6.760 1.00 88.69 90 LEU A CA 1
ATOM 681 C C . LEU A 1 90 ? 11.343 7.965 -6.898 1.00 88.69 90 LEU A C 1
ATOM 683 O O . LEU A 1 90 ? 10.541 8.038 -5.970 1.00 88.69 90 LEU A O 1
ATOM 687 N N . ILE A 1 91 ? 11.132 8.581 -8.064 1.00 89.69 91 ILE A N 1
ATOM 688 C CA . ILE A 1 91 ? 9.934 9.391 -8.332 1.00 89.69 91 ILE A CA 1
ATOM 689 C C . ILE A 1 91 ? 8.676 8.522 -8.240 1.00 89.69 91 ILE A C 1
ATOM 691 O O . ILE A 1 91 ? 7.719 8.883 -7.554 1.00 89.69 91 ILE A O 1
ATOM 695 N N . ALA A 1 92 ? 8.685 7.355 -8.885 1.00 86.25 92 ALA A N 1
ATOM 696 C CA . ALA A 1 92 ? 7.559 6.431 -8.852 1.00 86.25 92 ALA A CA 1
ATOM 697 C C . ALA A 1 92 ? 7.270 5.937 -7.425 1.00 86.25 92 ALA A C 1
ATOM 699 O O . ALA A 1 92 ? 6.107 5.868 -7.022 1.00 86.25 92 ALA A O 1
ATOM 700 N N . PHE A 1 93 ? 8.315 5.667 -6.636 1.00 87.38 93 PHE A N 1
ATOM 701 C CA . PHE A 1 93 ? 8.192 5.315 -5.225 1.00 87.38 93 PHE A CA 1
ATOM 702 C C . PHE A 1 93 ? 7.517 6.427 -4.417 1.00 87.38 93 PHE A C 1
ATOM 704 O O . PHE A 1 93 ? 6.564 6.147 -3.693 1.00 87.38 93 PHE A O 1
ATOM 711 N N . LEU A 1 94 ? 7.951 7.683 -4.563 1.00 90.50 94 LEU A N 1
ATOM 712 C CA . LEU A 1 94 ? 7.363 8.816 -3.839 1.00 90.50 94 LEU A CA 1
ATOM 713 C C . LEU A 1 94 ? 5.881 9.016 -4.189 1.00 90.50 94 LEU A C 1
ATOM 715 O O . LEU A 1 94 ? 5.063 9.236 -3.294 1.00 90.50 94 LEU A O 1
ATOM 719 N N . ILE A 1 95 ? 5.521 8.883 -5.470 1.00 89.69 95 ILE A N 1
ATOM 720 C CA . ILE A 1 95 ? 4.127 8.975 -5.930 1.00 89.69 95 ILE A CA 1
ATOM 721 C C . ILE A 1 95 ? 3.288 7.844 -5.326 1.00 89.69 95 ILE A C 1
ATOM 723 O O . ILE A 1 95 ? 2.222 8.098 -4.762 1.00 89.69 95 ILE A O 1
ATOM 727 N N . ALA A 1 96 ? 3.768 6.600 -5.408 1.00 86.38 96 ALA A N 1
ATOM 728 C CA . ALA A 1 96 ? 3.065 5.442 -4.864 1.00 86.38 96 ALA A CA 1
ATOM 729 C C . ALA A 1 96 ? 2.903 5.545 -3.341 1.00 86.38 96 ALA A C 1
ATOM 731 O O . ALA A 1 96 ? 1.819 5.299 -2.815 1.00 86.38 96 ALA A O 1
ATOM 732 N N . PHE A 1 97 ? 3.953 5.968 -2.637 1.00 85.44 97 PHE A N 1
ATOM 733 C CA . PHE A 1 97 ? 3.935 6.173 -1.194 1.00 85.44 97 PHE A CA 1
ATOM 734 C C . PHE A 1 97 ? 2.901 7.231 -0.786 1.00 85.44 97 PHE A C 1
ATOM 736 O O . PHE A 1 97 ? 2.065 6.972 0.080 1.00 85.44 97 PHE A O 1
ATOM 743 N N . GLY A 1 98 ? 2.886 8.385 -1.461 1.00 87.25 98 GLY A N 1
ATOM 744 C CA . GLY A 1 98 ? 1.888 9.431 -1.231 1.00 87.25 98 GLY A CA 1
ATOM 745 C C . GLY A 1 98 ? 0.457 8.957 -1.501 1.00 87.25 98 GLY A C 1
ATOM 746 O O . GLY A 1 98 ? -0.441 9.210 -0.697 1.00 87.25 98 GLY A O 1
ATOM 747 N N . ALA A 1 99 ? 0.243 8.207 -2.586 1.00 88.44 99 ALA A N 1
ATOM 748 C CA . ALA A 1 99 ? -1.062 7.638 -2.921 1.00 88.44 99 ALA A CA 1
ATOM 749 C C . ALA A 1 99 ? -1.543 6.615 -1.877 1.00 88.44 99 ALA A C 1
ATOM 751 O O . ALA A 1 99 ? -2.721 6.616 -1.518 1.00 88.44 99 ALA A O 1
ATOM 752 N N . ILE A 1 100 ? -0.642 5.775 -1.353 1.00 87.06 100 ILE A N 1
ATOM 753 C CA . ILE A 1 100 ? -0.950 4.819 -0.281 1.00 87.06 100 ILE A CA 1
ATOM 754 C C . ILE A 1 100 ? -1.339 5.566 0.995 1.00 87.06 100 ILE A C 1
ATOM 756 O O . ILE A 1 100 ? -2.378 5.253 1.573 1.00 87.06 100 ILE A O 1
ATOM 760 N N . ILE A 1 101 ? -0.569 6.579 1.408 1.00 86.50 101 ILE A N 1
ATOM 761 C CA . ILE A 1 101 ? -0.895 7.394 2.589 1.00 86.50 101 ILE A CA 1
ATOM 762 C C . ILE A 1 101 ? -2.263 8.058 2.428 1.00 86.50 101 ILE A C 1
ATOM 764 O O . ILE A 1 101 ? -3.082 7.990 3.341 1.00 86.50 101 ILE A O 1
ATOM 768 N N . TYR A 1 102 ? -2.536 8.654 1.268 1.00 87.38 102 TYR A N 1
ATOM 769 C CA . TYR A 1 102 ? -3.824 9.286 0.985 1.00 87.38 102 TYR A CA 1
ATOM 770 C C . TYR A 1 102 ? -4.990 8.283 1.009 1.00 87.38 102 TYR A C 1
ATOM 772 O O . TYR A 1 102 ? -6.072 8.555 1.529 1.00 87.38 102 TYR A O 1
ATOM 780 N N . ALA A 1 103 ? -4.788 7.083 0.467 1.00 88.06 103 ALA A N 1
ATOM 781 C CA . ALA A 1 103 ? -5.817 6.054 0.496 1.00 88.06 103 ALA A CA 1
ATOM 782 C C . ALA A 1 103 ? -6.061 5.527 1.919 1.00 88.06 103 ALA A C 1
ATOM 784 O O . ALA A 1 103 ? -7.208 5.306 2.311 1.00 88.06 103 ALA A O 1
ATOM 785 N N . LEU A 1 104 ? -4.999 5.369 2.711 1.00 86.00 104 LEU A N 1
ATOM 786 C CA . LEU A 1 104 ? -5.094 5.004 4.121 1.00 86.00 104 LEU A CA 1
ATOM 787 C C . LEU A 1 104 ? -5.790 6.100 4.934 1.00 86.00 104 LEU A C 1
ATOM 789 O O . LEU A 1 104 ? -6.642 5.771 5.758 1.00 86.00 104 LEU A O 1
ATOM 793 N N . SER A 1 105 ? -5.509 7.382 4.670 1.00 85.19 105 SER A N 1
ATOM 794 C CA . SER A 1 105 ? -6.187 8.486 5.353 1.00 85.19 105 SER A CA 1
ATOM 795 C C . SER A 1 105 ? -7.689 8.457 5.079 1.00 85.19 105 SER A C 1
ATOM 797 O O . SER A 1 105 ? -8.468 8.523 6.028 1.00 85.19 105 SER A O 1
ATOM 799 N N . ARG A 1 106 ? -8.102 8.219 3.824 1.00 88.00 106 ARG A N 1
ATOM 800 C CA . ARG A 1 106 ? -9.519 8.014 3.475 1.00 88.00 106 ARG A CA 1
ATOM 801 C C . ARG A 1 106 ? -10.156 6.827 4.194 1.00 88.00 106 ARG A C 1
ATOM 803 O O . ARG A 1 106 ? -11.309 6.905 4.603 1.00 88.00 106 ARG A O 1
ATOM 810 N N . LEU A 1 107 ? -9.430 5.722 4.374 1.00 85.38 107 LEU A N 1
ATOM 811 C CA . LEU A 1 107 ? -9.940 4.569 5.130 1.00 85.38 107 LEU A CA 1
ATOM 812 C C . LEU A 1 107 ? -10.120 4.878 6.622 1.00 85.38 107 LEU A C 1
ATOM 814 O O . LEU A 1 107 ? -10.964 4.259 7.272 1.00 85.38 107 LEU A O 1
ATOM 818 N N . THR A 1 108 ? -9.362 5.841 7.150 1.00 85.94 108 THR A N 1
ATOM 819 C CA . THR A 1 108 ? -9.489 6.319 8.533 1.00 85.94 108 THR A CA 1
ATOM 820 C C . THR A 1 108 ? -10.455 7.483 8.727 1.00 85.94 108 THR A C 1
ATOM 822 O O . THR A 1 108 ? -10.736 7.845 9.869 1.00 85.94 108 THR A O 1
ATOM 825 N N . GLU A 1 109 ? -11.002 8.058 7.654 1.00 86.06 109 GLU A N 1
ATOM 826 C CA . GLU A 1 109 ? -11.978 9.142 7.760 1.00 86.06 109 GLU A CA 1
ATOM 827 C C . GLU A 1 109 ? -13.217 8.687 8.552 1.00 86.06 109 GLU A C 1
ATOM 829 O O . GLU A 1 109 ? -13.844 7.648 8.288 1.00 86.06 109 GLU A O 1
ATOM 834 N N . GLY A 1 110 ? -13.548 9.476 9.577 1.00 82.81 110 GLY A N 1
ATOM 835 C CA . GLY A 1 110 ? -14.657 9.213 10.492 1.00 82.81 110 GLY A CA 1
ATOM 836 C C . GLY A 1 110 ? -14.396 8.130 11.545 1.00 82.81 110 GLY A C 1
ATOM 837 O O . GLY A 1 110 ? -15.331 7.759 12.251 1.00 82.81 110 GLY A O 1
ATOM 838 N N . LEU A 1 111 ? -13.171 7.602 11.669 1.00 86.56 111 LEU A N 1
ATOM 839 C CA . LEU A 1 111 ? -12.808 6.711 12.774 1.00 86.56 111 LEU A CA 1
ATOM 840 C C . LEU A 1 111 ? -12.331 7.510 13.991 1.00 86.56 111 LEU A C 1
ATOM 842 O O . LEU A 1 111 ? -11.570 8.471 13.866 1.00 86.56 111 LEU A O 1
ATOM 846 N N . ALA A 1 112 ? -12.748 7.082 15.182 1.00 85.75 112 ALA A N 1
ATOM 847 C CA . ALA A 1 112 ? -12.283 7.683 16.424 1.00 85.75 112 ALA A CA 1
ATOM 848 C C . ALA A 1 112 ? -10.811 7.305 16.674 1.00 85.75 112 ALA A C 1
ATOM 850 O O . ALA A 1 112 ? -10.438 6.144 16.476 1.00 85.75 112 ALA A O 1
ATOM 851 N N . PRO A 1 113 ? -9.958 8.244 17.117 1.00 84.62 113 PRO A N 1
ATOM 852 C CA . PRO A 1 113 ? -8.600 7.905 17.512 1.00 84.62 113 PRO A CA 1
ATOM 853 C C . PRO A 1 113 ? -8.637 6.961 18.717 1.00 84.62 113 PRO A C 1
ATOM 855 O O . PRO A 1 113 ? -9.390 7.185 19.664 1.00 84.62 113 PRO A O 1
ATOM 858 N N . ALA A 1 114 ? -7.821 5.911 18.683 1.00 81.50 114 ALA A N 1
ATOM 859 C CA . ALA A 1 114 ? -7.652 5.049 19.843 1.00 81.50 114 ALA A CA 1
ATOM 860 C C . ALA A 1 114 ? -6.972 5.836 20.981 1.00 81.50 114 ALA A C 1
ATOM 862 O O . ALA A 1 114 ? -6.141 6.707 20.693 1.00 81.50 114 ALA A O 1
ATOM 863 N N . PRO A 1 115 ? -7.307 5.554 22.256 1.00 74.81 115 PRO A N 1
ATOM 864 C CA . PRO A 1 115 ? -6.594 6.143 23.384 1.00 74.81 115 PRO A CA 1
ATOM 865 C C . PRO A 1 115 ? -5.092 5.853 23.261 1.00 74.81 115 PRO A C 1
ATOM 867 O O . PRO A 1 115 ? -4.695 4.794 22.760 1.00 74.81 115 PRO A O 1
ATOM 870 N N . ALA A 1 116 ? -4.264 6.822 23.662 1.00 63.88 116 ALA A N 1
ATOM 871 C CA . ALA A 1 116 ? -2.819 6.630 23.716 1.00 63.88 116 ALA A CA 1
ATOM 872 C C . ALA A 1 116 ? -2.512 5.413 24.601 1.00 63.88 116 ALA A C 1
ATOM 874 O O . ALA A 1 116 ? -3.243 5.140 25.551 1.00 63.88 116 ALA A O 1
ATOM 875 N N . ARG A 1 117 ? -1.476 4.646 24.243 1.00 59.53 117 ARG A N 1
ATOM 876 C CA . ARG A 1 117 ? -0.980 3.591 25.130 1.00 59.53 117 ARG A CA 1
ATOM 877 C C . ARG A 1 117 ? -0.508 4.270 26.416 1.00 59.53 117 ARG A C 1
ATOM 879 O O . ARG A 1 117 ? 0.429 5.060 26.332 1.00 59.53 117 ARG A O 1
ATOM 886 N N . ASP A 1 118 ? -1.184 3.981 27.523 1.00 49.69 118 ASP A N 1
ATOM 887 C CA . ASP A 1 118 ? -0.642 4.181 28.870 1.00 49.69 118 ASP A CA 1
ATOM 888 C C . ASP A 1 118 ? 0.591 3.283 29.070 1.00 49.69 118 ASP A C 1
ATOM 890 O O . ASP A 1 118 ? 0.581 2.137 28.545 1.00 49.69 118 ASP A O 1
#

Organism: NCBI:txid2665159